Protein AF-A0A3D2RJK5-F1 (afdb_monomer_lite)

Structure (mmCIF, N/CA/C/O backbone):
data_AF-A0A3D2RJK5-F1
#
_entry.id   AF-A0A3D2RJK5-F1
#
loop_
_atom_site.group_PDB
_atom_site.id
_atom_site.type_symbol
_atom_site.label_atom_id
_atom_site.label_alt_id
_atom_site.label_comp_id
_atom_site.label_asym_id
_atom_site.label_entity_id
_atom_site.label_seq_id
_atom_site.pdbx_PDB_ins_code
_atom_site.Cartn_x
_atom_site.Cartn_y
_atom_site.Cartn_z
_atom_site.occupancy
_atom_site.B_iso_or_equiv
_atom_site.auth_seq_id
_atom_site.auth_comp_id
_atom_site.auth_asym_id
_atom_site.auth_atom_id
_atom_site.pdbx_PDB_model_num
ATOM 1 N N . GLY A 1 1 ? 12.504 -5.931 -20.582 1.00 60.25 1 GLY A N 1
ATOM 2 C CA . GLY A 1 1 ? 11.233 -6.365 -19.964 1.00 60.25 1 GLY A CA 1
ATOM 3 C C . GLY A 1 1 ? 11.388 -7.694 -19.246 1.00 60.25 1 GLY A C 1
ATOM 4 O O . GLY A 1 1 ? 11.473 -7.699 -18.027 1.00 60.25 1 GLY A O 1
ATOM 5 N 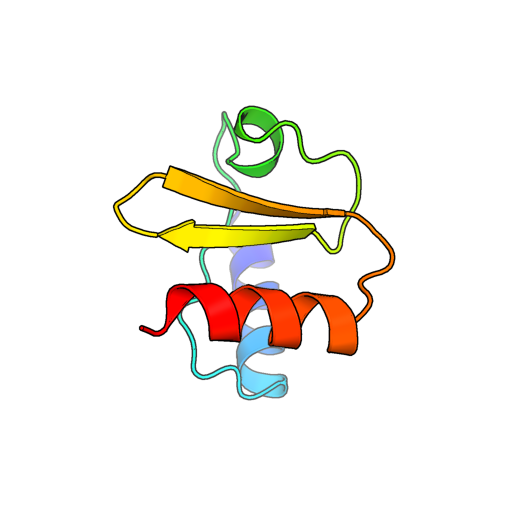N . LYS A 1 2 ? 11.497 -8.800 -19.995 1.00 62.56 2 LYS A N 1
ATOM 6 C CA . LYS A 1 2 ? 11.506 -10.178 -19.463 1.00 62.56 2 LYS A CA 1
ATOM 7 C C . LYS A 1 2 ? 12.611 -10.474 -18.432 1.00 62.56 2 LYS A C 1
ATOM 9 O O . LYS A 1 2 ? 12.337 -11.115 -17.427 1.00 62.56 2 LYS A O 1
ATOM 14 N N . ASP A 1 3 ? 13.822 -9.947 -18.612 1.00 72.88 3 ASP A N 1
ATOM 15 C CA . ASP A 1 3 ? 14.939 -10.239 -17.692 1.00 72.88 3 ASP A CA 1
ATOM 16 C C . ASP A 1 3 ? 14.816 -9.569 -16.319 1.00 72.88 3 ASP A C 1
ATOM 18 O O . ASP A 1 3 ? 15.403 -10.039 -15.347 1.00 72.88 3 ASP A O 1
ATOM 22 N N . ARG A 1 4 ? 14.052 -8.472 -16.216 1.00 74.62 4 ARG A N 1
ATOM 23 C CA . ARG A 1 4 ? 13.798 -7.802 -14.931 1.00 74.62 4 ARG A CA 1
ATOM 24 C C . ARG A 1 4 ? 12.775 -8.577 -14.106 1.00 74.62 4 ARG A C 1
ATOM 26 O O . ARG A 1 4 ? 12.991 -8.753 -12.915 1.00 74.62 4 ARG A O 1
ATOM 33 N N . VAL A 1 5 ? 11.732 -9.102 -14.752 1.00 80.25 5 VAL A N 1
ATOM 34 C CA . VAL A 1 5 ? 10.723 -9.957 -14.106 1.00 80.25 5 VAL A CA 1
ATOM 35 C C . VAL A 1 5 ? 11.372 -11.225 -13.548 1.00 80.25 5 VAL A C 1
ATOM 37 O O . VAL A 1 5 ? 11.228 -11.494 -12.364 1.00 80.25 5 VAL A O 1
ATOM 40 N N . LYS A 1 6 ? 12.238 -11.893 -14.324 1.00 84.00 6 LYS A N 1
ATOM 41 C CA . LYS A 1 6 ? 12.999 -13.068 -13.855 1.00 84.00 6 LYS A CA 1
ATOM 42 C C . LYS A 1 6 ? 13.872 -12.805 -12.622 1.00 84.00 6 LYS A C 1
ATOM 44 O O . LYS A 1 6 ? 14.122 -13.711 -11.835 1.00 84.00 6 LYS A O 1
ATOM 49 N N . LYS A 1 7 ? 14.406 -11.588 -12.470 1.00 86.38 7 LYS A N 1
ATOM 50 C CA . LYS A 1 7 ? 15.187 -11.209 -11.279 1.00 86.38 7 LYS A CA 1
ATOM 51 C C . LYS A 1 7 ?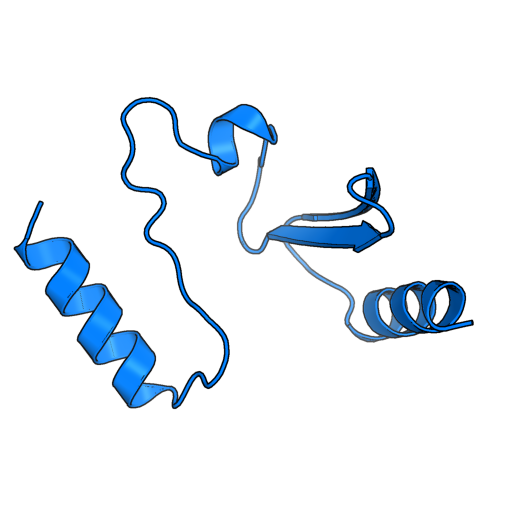 14.291 -10.987 -10.061 1.00 86.38 7 LYS A C 1
ATOM 53 O O . LYS A 1 7 ? 14.708 -11.334 -8.963 1.00 86.38 7 LYS A O 1
ATOM 58 N N . ILE A 1 8 ? 13.096 -10.428 -10.268 1.00 86.56 8 ILE A N 1
ATOM 59 C CA . ILE A 1 8 ? 12.089 -10.251 -9.214 1.00 86.56 8 ILE A CA 1
ATOM 60 C C . ILE A 1 8 ? 11.603 -11.622 -8.738 1.00 86.56 8 ILE A C 1
ATOM 62 O O . ILE A 1 8 ? 11.655 -11.871 -7.543 1.00 86.56 8 ILE A O 1
ATOM 66 N N . GLU A 1 9 ? 11.246 -12.528 -9.652 1.00 86.19 9 GLU A N 1
ATOM 67 C CA . GLU A 1 9 ? 10.815 -13.903 -9.333 1.00 86.19 9 GLU A CA 1
ATOM 68 C C . GLU A 1 9 ? 11.848 -14.627 -8.462 1.00 86.19 9 GLU A C 1
ATOM 70 O O . GLU A 1 9 ? 11.544 -15.028 -7.347 1.00 86.19 9 GLU A O 1
ATOM 75 N N . LYS A 1 10 ? 13.120 -14.657 -8.887 1.00 88.94 10 LYS A N 1
ATOM 76 C CA . LYS A 1 10 ? 14.201 -15.276 -8.098 1.00 88.94 10 LYS A CA 1
ATOM 77 C C . LYS A 1 10 ? 14.367 -14.686 -6.696 1.00 88.94 10 LYS A C 1
ATOM 79 O O . LYS A 1 10 ? 14.825 -15.376 -5.790 1.00 88.94 10 LYS A O 1
ATOM 84 N N . PHE A 1 11 ? 14.105 -13.393 -6.536 1.00 89.75 11 PHE A N 1
ATOM 85 C CA . PHE A 1 11 ? 14.204 -12.727 -5.241 1.00 89.75 11 PHE A CA 1
ATOM 86 C C . PHE A 1 11 ? 13.001 -13.053 -4.352 1.00 89.75 11 PHE A C 1
ATOM 88 O O . PHE A 1 11 ? 13.188 -13.330 -3.172 1.00 89.75 11 PHE A O 1
ATOM 95 N N . VAL A 1 12 ? 11.798 -13.068 -4.932 1.00 89.31 12 VAL A N 1
ATOM 96 C CA . VAL A 1 12 ? 10.552 -13.471 -4.266 1.00 89.31 12 VAL A CA 1
ATOM 97 C C . VAL A 1 12 ? 10.655 -14.916 -3.774 1.00 89.31 12 VAL A C 1
ATOM 99 O O . VAL A 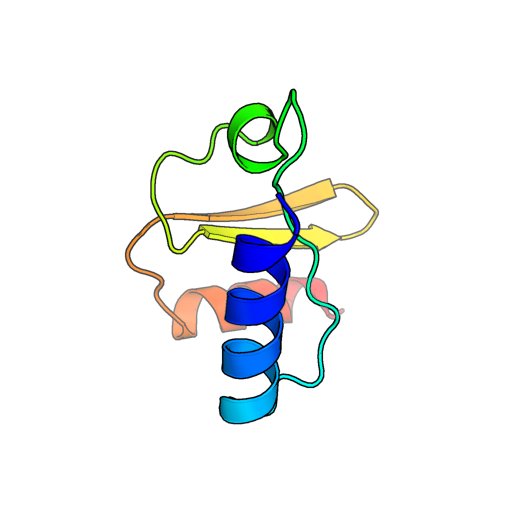1 12 ? 10.447 -15.151 -2.587 1.00 89.31 12 VAL A O 1
ATOM 102 N N . ASP A 1 13 ? 11.101 -15.839 -4.632 1.00 87.94 13 ASP A N 1
ATOM 103 C CA . ASP A 1 13 ? 11.305 -17.254 -4.284 1.00 87.94 13 ASP A CA 1
ATOM 104 C C . ASP A 1 13 ? 12.327 -17.425 -3.151 1.00 87.94 13 ASP A C 1
ATOM 106 O O . ASP A 1 13 ? 12.187 -18.286 -2.289 1.00 87.94 13 ASP A O 1
ATOM 110 N N . LYS A 1 14 ? 13.371 -16.587 -3.129 1.00 92.38 14 LYS A N 1
ATOM 111 C CA . LYS A 1 14 ? 14.406 -16.628 -2.088 1.00 92.38 14 LYS A CA 1
ATOM 112 C C . LYS A 1 14 ? 13.892 -16.165 -0.721 1.00 92.38 14 LYS A C 1
ATOM 114 O O . LYS A 1 14 ? 14.404 -16.631 0.294 1.00 92.38 14 LYS A O 1
ATOM 119 N N . ILE A 1 15 ? 12.976 -15.198 -0.692 1.00 91.25 15 ILE A N 1
ATOM 120 C CA . ILE A 1 15 ? 12.447 -14.608 0.551 1.00 91.25 15 ILE A CA 1
ATOM 121 C C . ILE A 1 15 ? 11.210 -15.364 1.054 1.00 91.25 15 ILE A C 1
ATOM 123 O O . ILE A 1 15 ? 10.794 -15.139 2.184 1.00 91.25 15 ILE A O 1
ATOM 127 N N . ASP A 1 16 ? 10.676 -16.293 0.256 1.00 90.94 16 ASP A N 1
ATOM 128 C CA . ASP A 1 16 ? 9.497 -17.101 0.586 1.00 90.94 16 ASP A CA 1
ATOM 129 C C . ASP A 1 16 ? 8.265 -16.235 0.897 1.00 90.94 16 ASP A C 1
ATOM 131 O O . ASP A 1 16 ? 7.549 -16.389 1.886 1.00 90.94 16 ASP A O 1
ATOM 135 N N . VAL A 1 17 ? 8.043 -15.237 0.040 1.00 88.94 17 VAL A N 1
ATOM 136 C CA . VAL A 1 17 ? 6.874 -14.365 0.138 1.00 88.94 17 VAL A CA 1
ATOM 137 C C . VAL A 1 17 ? 5.628 -15.138 -0.295 1.00 88.94 17 VAL A C 1
ATOM 139 O O . VAL A 1 17 ? 5.505 -15.535 -1.451 1.00 88.94 17 VAL A O 1
ATOM 142 N N . THR A 1 18 ? 4.672 -15.299 0.618 1.00 91.88 18 THR A N 1
ATOM 143 C CA . THR A 1 18 ? 3.428 -16.054 0.381 1.00 91.88 18 THR A CA 1
ATOM 144 C C . THR A 1 18 ? 2.264 -15.198 -0.123 1.00 91.88 18 THR A C 1
ATOM 146 O O . THR A 1 18 ? 1.243 -15.734 -0.556 1.00 91.88 18 THR A O 1
ATOM 149 N N . TYR A 1 19 ? 2.391 -13.869 -0.079 1.00 91.56 19 TYR A N 1
ATOM 150 C CA . TYR A 1 19 ? 1.375 -12.941 -0.573 1.00 91.56 19 TYR A CA 1
ATOM 151 C C . TYR A 1 19 ? 1.576 -12.599 -2.062 1.00 91.56 19 TYR A C 1
ATOM 153 O O . TYR A 1 19 ? 2.704 -12.628 -2.557 1.00 91.56 19 TYR A O 1
ATOM 161 N N . PRO A 1 20 ? 0.507 -12.237 -2.801 1.00 91.75 20 PRO A N 1
ATOM 162 C CA . PRO A 1 20 ? 0.618 -11.872 -4.211 1.00 91.75 20 PRO A CA 1
ATOM 163 C C . PRO A 1 20 ? 1.569 -10.689 -4.448 1.00 91.75 20 PRO A C 1
ATOM 165 O O . PRO A 1 20 ? 1.434 -9.636 -3.824 1.00 91.75 20 PRO A O 1
ATOM 168 N N . VAL A 1 21 ? 2.484 -10.833 -5.410 1.00 90.69 21 VAL A N 1
ATOM 169 C CA . VAL A 1 21 ? 3.412 -9.775 -5.837 1.00 90.69 21 VAL A CA 1
ATOM 170 C C . VAL A 1 21 ? 3.092 -9.360 -7.269 1.00 90.69 21 VAL A C 1
ATOM 172 O O . VAL A 1 21 ? 3.083 -10.182 -8.183 1.00 90.69 21 VAL A O 1
ATOM 175 N N . TYR A 1 22 ? 2.876 -8.063 -7.482 1.00 89.88 22 TYR A N 1
ATOM 176 C CA . TYR A 1 22 ? 2.589 -7.495 -8.800 1.00 89.88 22 TYR A CA 1
ATOM 177 C C . TYR A 1 22 ? 3.740 -6.604 -9.274 1.00 89.88 22 TYR A C 1
ATOM 179 O O . TYR A 1 22 ? 4.243 -5.763 -8.532 1.00 89.88 22 TYR A O 1
ATOM 187 N N . SER A 1 23 ? 4.149 -6.761 -10.536 1.00 89.12 23 SER A N 1
ATOM 188 C CA . SER A 1 23 ? 5.181 -5.913 -11.141 1.00 89.12 23 SER A CA 1
ATOM 189 C C . SER A 1 23 ? 4.587 -4.592 -11.635 1.00 89.12 23 SER A C 1
ATOM 191 O O . SER A 1 23 ? 3.817 -4.570 -12.596 1.00 89.12 23 SER A O 1
ATOM 193 N N . ASP A 1 24 ? 4.994 -3.474 -11.031 1.00 89.75 24 ASP A N 1
ATOM 194 C CA . ASP A 1 24 ? 4.533 -2.131 -11.408 1.00 89.75 24 ASP A CA 1
ATOM 195 C C . ASP A 1 24 ? 5.315 -1.521 -12.592 1.00 89.75 24 ASP A C 1
ATOM 197 O O . ASP A 1 24 ? 5.705 -0.357 -12.597 1.00 89.75 24 ASP A O 1
ATOM 201 N N . ALA A 1 25 ? 5.594 -2.332 -13.616 1.00 88.00 25 ALA A N 1
ATOM 202 C CA . ALA A 1 25 ? 6.360 -1.938 -14.804 1.00 88.00 25 ALA A CA 1
ATOM 203 C C . ALA A 1 25 ? 5.470 -1.443 -15.967 1.00 88.00 25 ALA A C 1
ATOM 205 O O . ALA A 1 25 ? 5.803 -1.640 -17.138 1.00 88.00 25 ALA A O 1
ATOM 206 N N . ARG A 1 26 ? 4.314 -0.842 -15.654 1.00 87.06 26 ARG A N 1
ATOM 207 C CA . ARG A 1 26 ? 3.346 -0.317 -16.637 1.00 87.06 26 ARG A CA 1
ATOM 208 C C . ARG A 1 26 ? 3.738 1.092 -17.122 1.00 87.06 26 ARG A C 1
ATOM 210 O O . ARG A 1 26 ? 4.438 1.790 -16.392 1.00 87.06 26 ARG A O 1
ATOM 217 N N . PRO A 1 27 ? 3.275 1.542 -18.312 1.00 89.25 27 PRO A N 1
ATOM 218 C CA . PRO A 1 27 ? 3.550 2.897 -18.812 1.00 89.25 27 PRO A CA 1
ATOM 219 C C . PRO A 1 27 ? 3.141 4.006 -17.834 1.00 89.25 27 PRO A C 1
ATOM 221 O O . PRO A 1 27 ? 3.864 4.983 -17.670 1.00 89.25 27 PRO A O 1
ATOM 224 N N . THR A 1 28 ? 2.013 3.817 -17.144 1.00 91.44 28 THR A N 1
ATOM 225 C CA . THR A 1 28 ? 1.602 4.633 -15.998 1.00 91.44 28 THR A CA 1
ATOM 226 C C . THR A 1 28 ? 1.604 3.741 -14.759 1.00 91.44 28 THR A C 1
ATOM 228 O O . THR A 1 28 ? 0.664 2.966 -14.567 1.00 91.44 28 THR A O 1
ATOM 231 N N . PRO A 1 29 ? 2.677 3.772 -13.958 1.00 92.62 29 PRO A N 1
ATOM 232 C CA . PRO A 1 29 ? 2.798 2.898 -12.805 1.00 92.62 29 PRO A CA 1
ATOM 233 C C . PRO A 1 29 ? 1.900 3.361 -11.646 1.00 92.62 29 PRO A C 1
ATOM 235 O O . PRO A 1 29 ? 1.545 4.541 -11.517 1.00 92.62 29 PRO A O 1
ATOM 238 N N . ALA A 1 30 ? 1.533 2.419 -10.783 1.00 92.69 30 ALA A N 1
ATOM 239 C CA . ALA A 1 30 ? 0.744 2.658 -9.585 1.00 92.69 30 ALA A CA 1
ATOM 240 C C . ALA A 1 30 ? 1.454 3.637 -8.643 1.00 92.69 30 ALA A C 1
ATOM 242 O O . ALA A 1 30 ? 0.812 4.580 -8.182 1.00 92.69 30 ALA A O 1
ATOM 243 N N . TRP A 1 31 ? 2.770 3.503 -8.424 1.00 93.56 31 TRP A N 1
ATOM 244 C CA . TRP A 1 31 ? 3.507 4.416 -7.532 1.00 93.56 31 TRP A CA 1
ATOM 245 C C . TRP A 1 31 ? 3.363 5.889 -7.948 1.00 93.56 31 TRP A C 1
ATOM 247 O O . TRP A 1 31 ? 3.254 6.766 -7.091 1.00 93.56 31 TRP A O 1
ATOM 257 N N . HIS A 1 32 ? 3.294 6.162 -9.255 1.00 93.44 32 HIS A N 1
ATOM 258 C CA . HIS A 1 32 ? 3.090 7.509 -9.784 1.00 93.44 32 HIS A CA 1
ATOM 259 C C . HIS A 1 32 ? 1.659 7.994 -9.525 1.00 93.44 32 HIS A C 1
ATOM 261 O O . HIS A 1 32 ? 1.453 9.109 -9.047 1.00 93.44 32 HIS A O 1
ATOM 267 N N . THR A 1 33 ? 0.669 7.136 -9.782 1.00 92.50 33 THR A N 1
ATOM 268 C CA . THR A 1 33 ? -0.757 7.435 -9.560 1.00 92.50 33 THR A CA 1
ATOM 269 C C . THR A 1 33 ? -1.053 7.723 -8.085 1.00 92.50 33 THR A C 1
ATOM 271 O O . THR A 1 33 ? -1.730 8.698 -7.766 1.00 92.50 33 THR A O 1
ATOM 274 N N . PHE A 1 34 ? -0.467 6.938 -7.179 1.00 91.31 34 PHE A N 1
ATOM 275 C CA . PHE A 1 34 ? -0.580 7.111 -5.728 1.00 91.31 34 PHE A CA 1
ATOM 276 C C . PHE A 1 34 ? 0.377 8.170 -5.150 1.00 91.31 34 PHE A C 1
ATOM 278 O O . PHE A 1 34 ? 0.458 8.323 -3.932 1.00 91.31 34 PHE A O 1
ATOM 285 N N . LYS A 1 35 ? 1.105 8.914 -5.999 1.00 91.94 35 LYS A N 1
ATOM 286 C CA . LYS A 1 35 ? 2.051 9.976 -5.601 1.00 91.94 35 LYS A CA 1
ATOM 287 C C . LYS A 1 35 ? 3.068 9.518 -4.543 1.00 91.94 35 LYS A C 1
ATOM 289 O O . LYS A 1 35 ? 3.422 10.280 -3.642 1.00 91.94 35 LYS A O 1
ATOM 294 N N . VAL A 1 36 ? 3.546 8.279 -4.649 1.00 94.12 36 VAL A N 1
ATOM 295 C CA . VAL A 1 36 ? 4.553 7.711 -3.745 1.00 94.12 36 VAL A CA 1
ATOM 296 C C . VAL A 1 36 ? 5.871 8.468 -3.917 1.00 94.12 36 VAL A C 1
ATOM 298 O O . VAL A 1 36 ? 6.444 8.486 -5.004 1.00 94.12 36 VAL A O 1
ATOM 301 N N . LYS A 1 37 ? 6.352 9.098 -2.838 1.00 91.75 37 LYS A N 1
ATOM 302 C CA . LYS A 1 37 ? 7.582 9.916 -2.837 1.00 91.75 37 LYS A CA 1
ATOM 303 C C . LYS A 1 37 ? 8.822 9.179 -2.325 1.00 91.75 37 LYS A C 1
ATOM 305 O O . LYS A 1 37 ? 9.934 9.636 -2.566 1.00 91.75 37 LYS A O 1
ATOM 310 N N . ALA A 1 38 ? 8.637 8.073 -1.606 1.00 93.19 38 ALA A N 1
ATOM 311 C CA . ALA A 1 38 ? 9.708 7.280 -1.013 1.00 93.19 38 ALA A CA 1
ATOM 312 C C . ALA A 1 38 ? 9.302 5.803 -0.941 1.00 93.19 38 ALA A C 1
ATOM 314 O O . ALA A 1 38 ? 8.118 5.498 -0.824 1.00 93.19 38 ALA A O 1
ATOM 315 N N . ILE A 1 39 ? 10.290 4.910 -1.004 1.00 91.69 39 ILE A N 1
ATOM 316 C CA . ILE A 1 39 ? 10.142 3.465 -0.786 1.00 91.69 39 ILE A CA 1
ATOM 317 C C . ILE A 1 39 ? 10.950 3.113 0.479 1.00 91.69 39 ILE A C 1
ATOM 319 O O . ILE A 1 39 ? 12.075 3.605 0.597 1.00 91.69 39 ILE A O 1
ATOM 323 N N . PRO A 1 40 ? 10.436 2.274 1.399 1.00 93.75 40 PRO A N 1
ATOM 324 C CA . PRO A 1 40 ? 9.154 1.568 1.325 1.00 93.75 40 PRO A CA 1
ATOM 325 C C . PRO A 1 40 ? 7.939 2.496 1.473 1.00 93.75 40 PRO A C 1
ATOM 327 O O . PRO A 1 40 ? 8.032 3.596 2.009 1.00 93.75 40 PRO A O 1
ATOM 330 N N . ALA A 1 41 ? 6.807 2.058 0.926 1.00 95.00 41 ALA A N 1
ATOM 331 C CA . ALA A 1 41 ? 5.521 2.737 1.017 1.00 95.00 41 ALA A CA 1
ATOM 332 C C . ALA A 1 41 ? 4.439 1.701 1.313 1.00 95.00 41 ALA A C 1
ATOM 334 O O . ALA A 1 41 ? 4.419 0.639 0.689 1.00 95.00 41 ALA A O 1
ATOM 335 N N . LEU A 1 42 ? 3.548 2.021 2.245 1.00 95.69 42 LEU A N 1
ATOM 336 C CA . LEU A 1 42 ? 2.447 1.163 2.669 1.00 95.69 42 LEU A CA 1
ATOM 337 C C . LEU A 1 42 ? 1.139 1.937 2.598 1.00 95.69 42 LEU A C 1
ATOM 339 O O . LEU A 1 42 ? 1.094 3.129 2.900 1.00 95.69 42 LEU A O 1
ATOM 343 N N . PHE A 1 43 ? 0.078 1.227 2.244 1.00 95.31 43 PHE A N 1
ATOM 344 C CA . PHE A 1 43 ? -1.284 1.735 2.227 1.00 95.31 43 PHE A CA 1
ATOM 345 C C . PHE A 1 43 ? -2.163 0.721 2.948 1.00 95.31 43 PHE A C 1
ATOM 347 O O . PHE 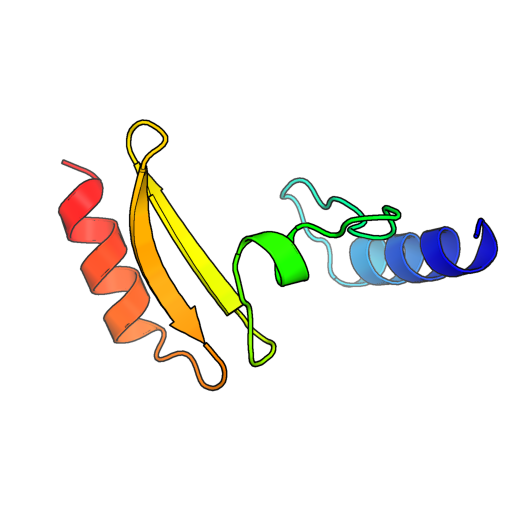A 1 43 ? -2.119 -0.466 2.621 1.00 95.31 43 PHE A O 1
ATOM 354 N N . LEU A 1 44 ? -2.960 1.182 3.908 1.00 96.00 44 LEU A N 1
ATOM 355 C CA . LEU A 1 44 ? -4.043 0.393 4.479 1.00 96.00 44 LEU A CA 1
ATOM 356 C C . LEU A 1 44 ? -5.317 0.723 3.710 1.00 96.00 44 LEU A C 1
ATOM 358 O O . LEU A 1 44 ? -5.693 1.891 3.606 1.00 96.00 44 LEU A O 1
ATOM 362 N N . ILE A 1 45 ? -5.955 -0.307 3.158 1.00 94.94 45 ILE A N 1
ATOM 363 C CA . ILE A 1 45 ? -7.161 -0.176 2.344 1.00 94.94 45 ILE A CA 1
ATOM 364 C C . ILE A 1 45 ? -8.302 -0.920 3.038 1.00 94.94 45 ILE A C 1
ATOM 366 O O . ILE A 1 45 ? -8.154 -2.103 3.351 1.00 94.94 45 ILE A O 1
ATOM 370 N N . LYS A 1 46 ? -9.437 -0.248 3.240 1.00 94.75 46 LYS A N 1
ATOM 371 C CA . LYS A 1 46 ? -10.696 -0.827 3.737 1.00 94.75 46 LYS A CA 1
ATOM 372 C C . LYS A 1 46 ? -11.832 -0.330 2.848 1.00 94.75 46 LYS A C 1
ATOM 374 O O . LYS A 1 46 ? -11.848 0.837 2.485 1.00 94.75 46 LYS A O 1
ATOM 379 N N . ASP A 1 47 ? -12.717 -1.230 2.425 1.00 94.38 47 ASP A N 1
ATOM 380 C CA . ASP A 1 47 ? -13.877 -0.903 1.579 1.00 94.38 47 ASP A CA 1
ATOM 381 C C . ASP A 1 47 ? -13.535 -0.101 0.306 1.00 94.38 47 ASP A C 1
ATOM 383 O O . ASP A 1 47 ? -14.290 0.754 -0.138 1.00 94.38 47 ASP A O 1
ATOM 387 N N . GLN A 1 48 ? -12.393 -0.427 -0.317 1.00 93.81 48 GLN A N 1
ATOM 388 C CA . GLN A 1 48 ? -11.829 0.250 -1.501 1.00 93.81 48 GLN A CA 1
ATOM 389 C C . GLN A 1 48 ? -11.313 1.679 -1.253 1.00 93.81 48 GLN A C 1
ATOM 391 O O . GLN A 1 48 ? -10.893 2.349 -2.197 1.00 93.81 48 GLN A O 1
ATOM 396 N N . GLU A 1 49 ? -11.252 2.118 0.002 1.00 94.44 49 GLU A N 1
ATOM 397 C CA . GLU A 1 49 ? -10.716 3.416 0.404 1.00 94.44 49 GLU A CA 1
ATOM 398 C C . GLU A 1 49 ? -9.367 3.271 1.112 1.00 94.44 49 GLU A C 1
ATOM 400 O O . GLU A 1 49 ? -9.130 2.327 1.866 1.00 94.44 49 GLU A O 1
ATOM 405 N N . ILE A 1 50 ? -8.464 4.227 0.877 1.00 94.69 50 ILE A N 1
ATOM 406 C CA . ILE A 1 50 ? -7.205 4.321 1.622 1.00 94.69 50 ILE A CA 1
ATOM 407 C C . ILE A 1 50 ? -7.513 4.969 2.971 1.00 94.69 50 ILE A C 1
ATOM 409 O O . ILE A 1 50 ? -7.823 6.158 3.025 1.00 94.69 50 ILE A O 1
ATOM 413 N N . VAL A 1 51 ? -7.379 4.201 4.050 1.00 95.88 51 VAL A N 1
ATOM 414 C CA . VAL A 1 51 ? -7.632 4.676 5.421 1.00 95.88 51 VAL A CA 1
ATOM 415 C C . VAL A 1 51 ? -6.355 5.109 6.143 1.00 95.88 51 VAL A C 1
ATOM 417 O O . VAL A 1 51 ? -6.420 5.908 7.071 1.00 95.88 51 VAL A O 1
ATOM 420 N N . ALA A 1 52 ? -5.186 4.637 5.697 1.00 95.19 52 ALA A N 1
ATOM 421 C CA . ALA A 1 52 ? -3.888 5.095 6.189 1.00 95.19 52 ALA A CA 1
ATOM 422 C C . ALA A 1 52 ? -2.777 4.893 5.145 1.00 95.19 52 ALA A C 1
ATOM 424 O O . ALA A 1 52 ? -2.875 4.033 4.265 1.00 95.19 52 ALA A O 1
ATOM 425 N N . GLN A 1 53 ? -1.709 5.688 5.250 1.00 94.56 53 GLN A N 1
ATOM 426 C CA . GLN A 1 53 ? -0.539 5.627 4.375 1.00 94.56 53 GLN A CA 1
ATOM 427 C C . GLN A 1 53 ? 0.741 5.901 5.173 1.00 94.56 53 GLN A C 1
ATOM 429 O O . GLN A 1 53 ? 0.806 6.870 5.926 1.00 94.56 53 GLN A O 1
ATOM 434 N N . TRP A 1 54 ? 1.788 5.113 4.920 1.00 95.00 54 TRP A N 1
ATOM 435 C CA . TRP A 1 54 ? 3.130 5.318 5.473 1.00 95.00 54 TRP A CA 1
ATOM 436 C C . TRP A 1 54 ? 4.160 5.383 4.343 1.00 95.00 54 TRP A C 1
ATOM 438 O O . TRP A 1 54 ? 4.062 4.647 3.359 1.00 95.00 54 TRP A O 1
ATOM 448 N N . LEU A 1 55 ? 5.147 6.273 4.468 1.00 93.31 55 LEU A N 1
ATOM 449 C CA . LEU A 1 55 ? 6.180 6.516 3.457 1.00 93.31 55 LEU A CA 1
ATOM 450 C C . LEU A 1 55 ? 7.566 6.579 4.107 1.00 93.31 55 LEU A C 1
ATOM 452 O O . LEU A 1 55 ? 7.771 7.319 5.066 1.00 93.31 55 LEU A O 1
ATOM 456 N N . GLY A 1 56 ? 8.542 5.884 3.527 1.00 92.12 56 GLY A N 1
ATOM 457 C CA . GLY A 1 56 ? 9.925 5.894 3.996 1.00 92.12 56 GLY A CA 1
ATOM 458 C C . GLY A 1 56 ? 10.115 5.032 5.241 1.00 92.12 56 GLY A C 1
ATOM 459 O O . GLY A 1 56 ? 9.929 3.823 5.183 1.00 92.12 56 GLY A O 1
ATOM 460 N N . ASN A 1 57 ? 10.536 5.632 6.355 1.00 91.56 57 ASN A N 1
ATOM 461 C CA . ASN A 1 57 ? 10.741 4.885 7.593 1.00 91.56 57 ASN A CA 1
ATOM 462 C C . ASN A 1 57 ? 9.388 4.575 8.248 1.00 91.56 57 ASN A C 1
ATOM 464 O O . ASN A 1 57 ? 8.675 5.494 8.646 1.00 91.56 57 ASN A O 1
ATOM 468 N N . ILE A 1 58 ? 9.039 3.294 8.331 1.00 91.69 58 ILE A N 1
ATOM 469 C CA . ILE A 1 58 ? 7.74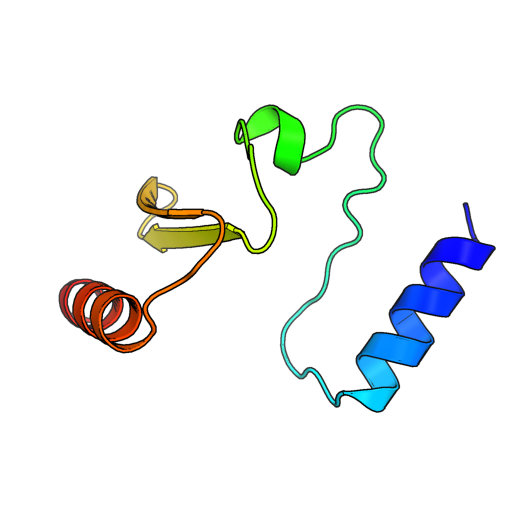7 2.836 8.844 1.00 91.69 58 ILE A CA 1
ATOM 470 C C . ILE A 1 58 ? 7.926 2.405 10.296 1.00 91.69 58 ILE A C 1
ATOM 472 O O . ILE A 1 58 ? 8.726 1.516 10.585 1.00 91.69 58 ILE A O 1
ATOM 476 N N . ASP A 1 59 ? 7.147 3.000 11.197 1.00 94.38 59 ASP A N 1
ATOM 477 C CA . ASP A 1 59 ? 6.983 2.486 12.554 1.00 94.38 59 ASP A CA 1
ATOM 478 C C . ASP A 1 59 ? 5.970 1.334 12.533 1.00 94.38 59 ASP A C 1
ATOM 480 O O . ASP A 1 59 ? 4.784 1.518 12.251 1.00 94.38 59 ASP A O 1
ATOM 484 N N . HIS A 1 60 ? 6.452 0.122 12.800 1.00 94.06 60 HIS A N 1
ATOM 485 C CA . HIS A 1 60 ? 5.623 -1.079 12.765 1.00 94.06 60 HIS A CA 1
ATOM 486 C C . HIS A 1 60 ? 4.584 -1.109 13.895 1.00 94.06 60 HIS A C 1
ATOM 488 O O . HIS A 1 60 ? 3.499 -1.653 13.694 1.00 94.06 60 HIS A O 1
ATOM 494 N N . ALA A 1 61 ? 4.883 -0.527 15.062 1.00 95.62 61 ALA A N 1
ATOM 495 C CA . ALA A 1 61 ? 3.954 -0.524 16.190 1.00 95.62 61 ALA A CA 1
ATOM 496 C C . ALA A 1 61 ? 2.756 0.397 15.914 1.00 95.62 61 ALA A C 1
ATOM 498 O O . ALA A 1 61 ? 1.611 0.029 16.191 1.00 95.62 61 ALA A O 1
ATOM 499 N N . ASP A 1 62 ? 3.020 1.561 15.315 1.00 94.44 62 ASP A N 1
ATOM 500 C CA . ASP A 1 62 ? 1.982 2.475 14.830 1.00 94.44 62 ASP A CA 1
ATOM 501 C C . ASP A 1 62 ? 1.114 1.813 13.749 1.00 94.44 62 ASP A C 1
ATOM 503 O O . ASP A 1 62 ? -0.112 1.769 13.870 1.00 94.44 62 ASP A O 1
ATOM 507 N N . MET A 1 63 ? 1.755 1.200 12.748 1.00 95.56 63 MET A N 1
ATOM 508 C CA . MET A 1 63 ? 1.067 0.491 11.666 1.00 95.56 63 MET A CA 1
ATOM 509 C C . MET A 1 63 ? 0.140 -0.616 12.194 1.00 95.56 63 MET A C 1
ATOM 511 O O . MET A 1 63 ? -1.022 -0.694 11.792 1.00 95.56 63 MET A O 1
ATOM 515 N N . GLU A 1 64 ? 0.619 -1.476 13.099 1.00 96.06 64 GLU A N 1
ATOM 516 C CA . GLU A 1 64 ? -0.201 -2.548 13.677 1.00 96.06 64 GLU A CA 1
ATOM 517 C C . GLU A 1 64 ? -1.375 -2.013 14.502 1.00 96.06 64 GLU A C 1
ATOM 519 O O . GLU A 1 64 ? -2.473 -2.575 14.450 1.00 96.06 64 GLU A O 1
ATOM 524 N N . SER A 1 65 ? -1.156 -0.937 15.262 1.00 95.44 65 SER A N 1
ATOM 525 C CA . SER A 1 65 ? -2.211 -0.271 16.029 1.00 95.44 65 SER A CA 1
ATOM 526 C C . SER A 1 65 ? -3.317 0.240 15.109 1.00 95.44 65 SER A C 1
ATOM 528 O O . SER A 1 65 ? -4.498 0.010 15.375 1.00 95.44 65 SER A O 1
ATOM 530 N N . GLU A 1 66 ? -2.946 0.862 13.987 1.00 95.94 66 GLU A N 1
ATOM 531 C CA . GLU A 1 66 ? -3.907 1.350 13.002 1.00 95.94 66 GLU A CA 1
ATOM 532 C C . GLU A 1 66 ? -4.688 0.201 12.359 1.00 95.94 66 GLU A C 1
ATOM 534 O O . GLU A 1 66 ? -5.915 0.242 12.331 1.00 95.94 66 GLU A O 1
ATOM 539 N N . ILE A 1 67 ? -4.014 -0.877 11.941 1.00 95.50 67 ILE A N 1
ATOM 540 C CA . ILE A 1 67 ? -4.678 -2.070 11.386 1.00 95.50 67 ILE A CA 1
ATOM 541 C C . ILE A 1 67 ? -5.737 -2.610 12.357 1.00 95.50 67 ILE A C 1
ATOM 543 O O . ILE A 1 67 ? -6.860 -2.899 11.943 1.00 95.50 67 ILE A O 1
ATOM 547 N N . ARG A 1 68 ? -5.417 -2.709 13.654 1.00 96.06 68 ARG A N 1
ATOM 548 C CA . ARG A 1 68 ? -6.347 -3.236 14.669 1.00 96.06 68 ARG A CA 1
ATOM 549 C C . ARG A 1 68 ? -7.627 -2.414 14.792 1.00 96.06 68 ARG A C 1
ATOM 551 O O . ARG A 1 68 ? -8.681 -3.010 14.980 1.00 96.06 68 ARG A O 1
ATOM 558 N N . LYS A 1 69 ? -7.571 -1.088 14.618 1.00 94.81 69 LYS A N 1
ATOM 559 C CA . LYS A 1 69 ? -8.773 -0.228 14.638 1.00 94.81 69 LYS A CA 1
ATOM 560 C C . LYS A 1 69 ? -9.770 -0.592 13.537 1.00 94.81 69 LYS A C 1
ATOM 562 O O . LYS A 1 69 ? -10.969 -0.400 13.713 1.00 94.81 69 LYS A O 1
ATOM 567 N N . HIS A 1 70 ? -9.280 -1.128 12.419 1.00 92.31 70 HIS A N 1
ATOM 568 C CA . HIS A 1 70 ? -10.078 -1.430 11.229 1.00 92.31 70 HIS A CA 1
ATOM 569 C C . HIS A 1 70 ? -10.514 -2.897 11.122 1.00 92.31 70 HIS A C 1
ATOM 571 O O . HIS A 1 70 ? -11.294 -3.213 10.224 1.00 92.31 70 HIS A O 1
ATOM 577 N N . LEU A 1 71 ? -10.062 -3.778 12.023 1.00 89.31 71 LEU A N 1
ATOM 578 C CA . LEU A 1 71 ? -10.419 -5.207 12.060 1.00 89.31 71 LEU A CA 1
ATOM 579 C C . LEU A 1 71 ? -11.742 -5.512 12.791 1.00 89.31 71 LEU A C 1
ATOM 581 O O . LEU A 1 71 ? -12.108 -6.681 12.913 1.00 89.31 71 LEU A O 1
ATOM 585 N N . HIS A 1 72 ? -12.439 -4.481 13.271 1.00 65.12 72 HIS A N 1
ATOM 586 C CA . HIS A 1 72 ? -13.742 -4.577 13.930 1.00 65.12 72 HIS A CA 1
ATOM 587 C C . HIS A 1 72 ? -14.897 -4.336 12.955 1.00 65.12 72 HIS A C 1
ATOM 589 O O . HIS A 1 72 ? -14.797 -3.388 12.133 1.00 65.12 72 HIS A O 1
#

pLDDT: mean 90.4, std 7.24, range [60.25, 96.06]

Radius of gyration: 14.64 Å; chains: 1; bounding box: 29×27×36 Å

Sequence (72 aa):
GKDRVKKIEKFVDKIDVTYPVYSDARPTPAWHTFKVKAIPALFLIKDQEIVAQWLGNIDHADMESEIRKHLH

Secondary structure (DSSP, 8-state):
-HHHHHHHHHHHHHHT--S------SSS-HHHHTT--SSSEEEEEETTEEEEEEESS--HHHHHHHHHHH--

Foldseek 3Di:
DVVVVVVVVVVCVVVVDPDDDDDQPDPCGPCVVVVQPAPPKDFDDDPNDGPDIDHDDD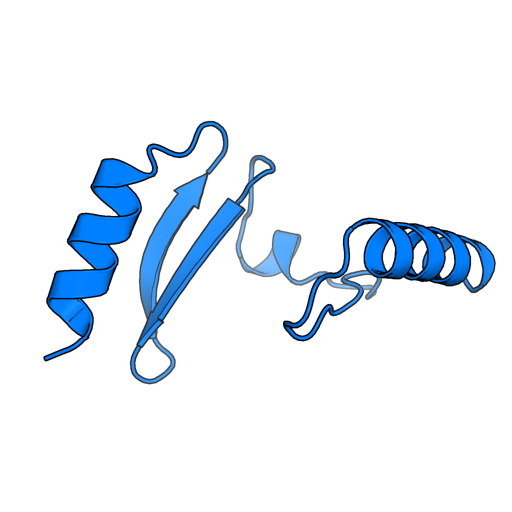DVVVVVVVVVVRPD